Protein AF-A0A1Z8Y9B4-F1 (afdb_monomer_lite)

Foldseek 3Di:
DAAADPVRDRDPVVVLVVCVVVVNDDDDDDDPPDDDADCPDPVSVVVVVVVQVVCCVVVVDHPPLVLLVCVVVVVDDPVRLVVVLVVVPPDPSSVSSVVSVD

pLDDT: mean 95.28, std 3.61, range [76.38, 98.44]

Radius of gyration: 20.03 Å; chains: 1; bounding box: 41×31×53 Å

Secondary structure (DSSP, 8-state):
-PPP-TTS---HHHHHHHHHHTT--------TT------SSHHHHHHHHHHHHHHHHHHS--TT-HHHHHHHTTSS-HHHHHHHHHHH-S-HHHHHHHHHT-

Structure (mmCIF, N/CA/C/O backbone):
data_AF-A0A1Z8Y9B4-F1
#
_entry.id   AF-A0A1Z8Y9B4-F1
#
loop_
_atom_site.group_PDB
_atom_site.id
_atom_site.type_symbol
_atom_site.label_atom_id
_atom_site.label_alt_id
_atom_site.label_comp_id
_atom_site.label_asym_id
_atom_site.label_entity_id
_atom_site.label_seq_id
_atom_site.pdbx_PDB_ins_code
_atom_site.Cartn_x
_atom_site.Cartn_y
_atom_site.Cartn_z
_atom_site.occupancy
_atom_site.B_iso_or_equiv
_atom_site.auth_seq_id
_atom_site.auth_comp_id
_atom_site.auth_asym_id
_atom_site.auth_atom_id
_atom_site.pdbx_PDB_model_num
ATOM 1 N N . SER A 1 1 ? -7.153 -13.775 25.719 1.00 79.50 1 SER A N 1
ATOM 2 C CA . SER A 1 1 ? -7.754 -13.862 24.373 1.00 79.50 1 SER A CA 1
ATOM 3 C C . SER A 1 1 ? -8.785 -12.758 24.226 1.00 79.50 1 SER A C 1
ATOM 5 O O . SER A 1 1 ? -9.392 -12.378 25.222 1.00 79.50 1 SER A O 1
ATOM 7 N N . ILE A 1 2 ? -8.951 -12.219 23.018 1.00 93.94 2 ILE A N 1
ATOM 8 C CA . ILE A 1 2 ? -9.965 -11.195 22.721 1.00 93.94 2 ILE A CA 1
ATOM 9 C C . ILE A 1 2 ? -11.336 -11.876 22.596 1.00 93.94 2 ILE A C 1
ATOM 11 O O . ILE A 1 2 ? -11.410 -13.048 22.220 1.00 93.94 2 ILE A O 1
ATOM 15 N N . LYS A 1 3 ? -12.408 -11.166 22.959 1.00 95.12 3 LYS A N 1
ATOM 16 C CA . LYS A 1 3 ? -13.791 -11.650 22.847 1.00 95.12 3 LYS A CA 1
ATOM 17 C C . LYS A 1 3 ? -14.455 -11.069 21.591 1.00 95.12 3 LYS A C 1
ATOM 19 O O . LYS A 1 3 ? -14.112 -9.951 21.222 1.00 95.12 3 LYS A O 1
ATOM 24 N N . PRO A 1 4 ? -15.404 -11.782 20.957 1.00 97.06 4 PRO A N 1
ATOM 25 C CA . PRO A 1 4 ? -16.180 -11.217 19.858 1.00 97.06 4 PRO A CA 1
ATOM 26 C C . PRO A 1 4 ? -16.940 -9.953 20.278 1.00 97.06 4 PRO A C 1
ATOM 28 O O . PRO A 1 4 ? -17.473 -9.884 21.389 1.00 97.06 4 PRO A O 1
ATOM 31 N N . SER A 1 5 ? -17.007 -8.977 19.378 1.00 96.75 5 SER A N 1
ATOM 32 C CA . SER A 1 5 ? -17.745 -7.730 19.562 1.00 96.75 5 SER A CA 1
ATOM 33 C C . SER A 1 5 ? -19.254 -7.911 19.380 1.00 96.75 5 SER A C 1
ATOM 35 O O . SER A 1 5 ? -19.745 -8.997 19.068 1.00 96.75 5 SER A O 1
ATOM 37 N N . ALA A 1 6 ? -20.013 -6.819 19.519 1.00 96.75 6 ALA A N 1
ATOM 38 C CA . ALA A 1 6 ? -21.457 -6.811 19.276 1.00 96.75 6 ALA A CA 1
ATOM 39 C C . ALA A 1 6 ? -21.840 -7.221 17.840 1.00 96.75 6 ALA A C 1
ATOM 41 O O . ALA A 1 6 ? -22.944 -7.717 17.628 1.00 96.75 6 ALA A O 1
ATOM 42 N N . ARG A 1 7 ? -20.934 -7.049 16.864 1.00 97.69 7 ARG A N 1
ATOM 43 C CA . ARG A 1 7 ? -21.115 -7.529 15.482 1.00 97.69 7 ARG A CA 1
ATOM 44 C C . ARG A 1 7 ? -20.539 -8.929 15.234 1.00 97.69 7 ARG A C 1
ATOM 46 O O . ARG A 1 7 ? -20.591 -9.411 14.111 1.00 97.69 7 ARG A O 1
ATOM 53 N N . GLY A 1 8 ? -20.021 -9.590 16.271 1.00 97.00 8 GLY A N 1
ATOM 54 C CA . GLY A 1 8 ? -19.507 -10.960 16.203 1.00 97.00 8 GLY A CA 1
ATOM 55 C C . GLY A 1 8 ? -18.079 -11.091 15.668 1.00 97.00 8 GLY A C 1
ATOM 56 O O . GLY A 1 8 ? -17.652 -12.204 15.373 1.00 97.00 8 GLY A O 1
ATOM 57 N N . GLU A 1 9 ? -17.332 -9.991 15.557 1.00 98.00 9 GLU A N 1
ATOM 58 C CA . GLU A 1 9 ? -15.962 -9.976 15.031 1.00 98.00 9 GLU A CA 1
ATOM 59 C C . GLU A 1 9 ? -14.922 -9.870 16.156 1.00 98.00 9 GLU A C 1
ATOM 61 O O . GLU A 1 9 ? -15.205 -9.356 17.238 1.00 98.00 9 GLU A O 1
ATOM 66 N N . LEU A 1 10 ? -13.699 -10.345 15.903 1.00 97.75 10 LEU A N 1
ATOM 67 C CA . LEU A 1 10 ? -12.549 -10.065 16.765 1.00 97.75 10 LEU A CA 1
ATOM 68 C C . LEU A 1 10 ? -11.916 -8.741 16.322 1.00 97.75 10 LEU A C 1
ATOM 70 O O . LEU A 1 10 ? -11.297 -8.670 15.263 1.00 97.75 10 LEU A O 1
ATOM 74 N N . GLU A 1 11 ? -12.092 -7.691 17.122 1.00 97.88 11 GLU A N 1
ATOM 75 C CA . GLU A 1 11 ? -11.746 -6.322 16.732 1.00 97.88 11 GLU A CA 1
ATOM 76 C C . GLU A 1 11 ? -10.264 -6.010 16.947 1.00 97.88 11 GLU A C 1
ATOM 78 O O . GLU A 1 11 ? -9.726 -6.188 18.044 1.00 97.88 11 GLU A O 1
ATOM 83 N N . ILE A 1 12 ? -9.621 -5.405 15.944 1.00 97.62 12 ILE A N 1
ATOM 84 C CA . ILE A 1 12 ? -8.269 -4.850 16.108 1.00 97.62 12 ILE A CA 1
ATOM 85 C C . ILE A 1 12 ? -8.226 -3.764 17.198 1.00 97.62 12 ILE A C 1
ATOM 87 O O . ILE A 1 12 ? -7.231 -3.619 17.902 1.00 97.62 12 ILE A O 1
ATOM 91 N N . THR A 1 13 ? -9.328 -3.035 17.405 1.00 97.19 13 THR A N 1
ATOM 92 C CA . THR A 1 13 ? -9.450 -2.025 18.465 1.00 97.19 13 THR A CA 1
ATOM 93 C C . THR A 1 13 ? -9.320 -2.622 19.866 1.00 97.19 13 THR A C 1
ATO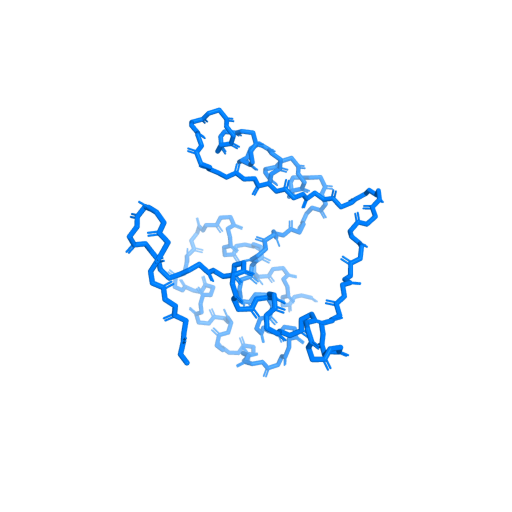M 95 O O . THR A 1 13 ? -8.745 -1.974 20.740 1.00 97.19 13 THR A O 1
ATOM 98 N N . ASP A 1 14 ? -9.802 -3.847 20.092 1.00 97.31 14 ASP A N 1
ATOM 99 C CA . ASP A 1 14 ? -9.651 -4.510 21.390 1.00 97.31 14 ASP A CA 1
ATOM 100 C C . ASP A 1 14 ? -8.202 -4.947 21.625 1.00 97.31 14 ASP A C 1
ATOM 102 O O . ASP A 1 14 ? -7.706 -4.819 22.743 1.00 97.31 14 ASP A O 1
ATOM 106 N N . LEU A 1 15 ? -7.490 -5.376 20.574 1.00 96.62 15 LEU A N 1
ATOM 107 C CA . LEU A 1 15 ? -6.049 -5.626 20.660 1.00 96.62 15 LEU A CA 1
ATOM 108 C C . LEU A 1 15 ? -5.290 -4.340 21.007 1.00 96.62 15 LEU A C 1
ATOM 110 O O . LEU A 1 15 ? -4.499 -4.330 21.946 1.00 96.62 15 LEU A O 1
ATOM 114 N N . ASN A 1 16 ? -5.576 -3.240 20.306 1.00 97.75 16 ASN A N 1
ATOM 115 C CA . ASN A 1 16 ? -4.948 -1.945 20.573 1.00 97.75 16 ASN A CA 1
ATOM 116 C C . ASN A 1 16 ? -5.218 -1.459 22.006 1.00 97.75 16 ASN A C 1
ATOM 118 O O . ASN A 1 16 ? -4.335 -0.869 22.624 1.00 97.75 16 ASN A O 1
ATOM 122 N N . ARG A 1 17 ? -6.413 -1.727 22.557 1.00 97.06 17 ARG A N 1
ATOM 123 C CA . ARG A 1 17 ? -6.751 -1.394 23.948 1.00 97.06 17 ARG A CA 1
ATOM 124 C C . ARG A 1 17 ? -5.880 -2.157 24.947 1.00 97.06 17 ARG A C 1
ATOM 126 O O . ARG A 1 17 ? -5.436 -1.549 25.910 1.00 97.06 17 ARG A O 1
ATOM 133 N N . ILE A 1 18 ? -5.592 -3.438 24.707 1.00 97.12 18 ILE A N 1
ATOM 134 C CA . ILE A 1 18 ? -4.696 -4.224 25.574 1.00 97.12 18 ILE A CA 1
ATOM 135 C C . ILE A 1 18 ? -3.301 -3.587 25.619 1.00 97.12 18 ILE A C 1
ATOM 137 O O . ILE A 1 18 ? -2.777 -3.350 26.705 1.00 97.12 18 ILE A O 1
ATOM 141 N N . TYR A 1 19 ? -2.730 -3.243 24.459 1.00 97.94 19 TYR A N 1
ATOM 142 C CA . TYR A 1 19 ? -1.438 -2.546 24.397 1.00 97.94 19 TYR A CA 1
ATOM 143 C C . TYR A 1 19 ? -1.491 -1.167 25.069 1.00 97.94 19 TYR A C 1
ATOM 145 O O . TYR A 1 19 ? -0.542 -0.771 25.741 1.00 97.94 19 TYR A O 1
ATOM 153 N N . LEU A 1 20 ? -2.605 -0.440 24.934 1.00 98.06 20 LEU A N 1
ATOM 154 C CA . LEU A 1 20 ? -2.804 0.843 25.612 1.00 98.06 20 LEU A CA 1
ATOM 155 C C . LEU A 1 20 ? -2.823 0.680 27.139 1.00 98.06 20 LEU A C 1
ATOM 157 O O . LEU A 1 20 ? -2.140 1.421 27.836 1.00 98.06 20 LEU A O 1
ATOM 161 N N . GLU A 1 21 ? -3.569 -0.299 27.657 1.00 97.81 21 GLU A N 1
ATOM 162 C CA . GLU A 1 21 ? -3.661 -0.611 29.093 1.00 97.81 21 GLU A CA 1
ATOM 163 C C . GLU A 1 21 ? -2.315 -1.068 29.677 1.00 97.81 21 GLU A C 1
ATOM 1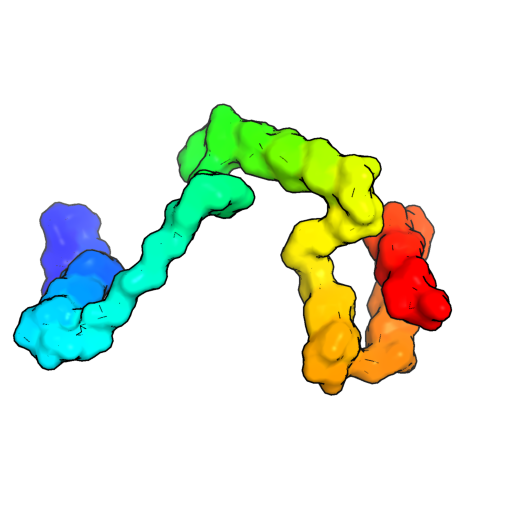65 O O . GLU A 1 21 ? -2.031 -0.824 30.849 1.00 97.81 21 GLU A O 1
ATOM 170 N N . GLN A 1 22 ? -1.468 -1.689 28.853 1.00 98.00 22 GLN A N 1
ATOM 171 C CA . GLN A 1 22 ? -0.104 -2.090 29.206 1.00 98.00 22 GLN A CA 1
ATOM 172 C C . GLN A 1 22 ? 0.925 -0.952 29.069 1.00 98.00 22 GLN A C 1
ATOM 174 O O . GLN A 1 22 ? 2.078 -1.141 29.442 1.00 98.00 22 GLN A O 1
ATOM 179 N N . ASN A 1 23 ? 0.528 0.235 28.589 1.00 97.94 23 ASN A N 1
ATOM 180 C CA . ASN A 1 23 ? 1.429 1.332 28.197 1.00 97.94 23 ASN A CA 1
ATOM 181 C C . ASN A 1 23 ? 2.480 0.926 27.142 1.00 97.94 23 ASN A C 1
ATOM 183 O O . ASN A 1 23 ? 3.567 1.496 27.082 1.00 97.94 23 ASN A O 1
ATOM 187 N N . GLU A 1 24 ? 2.147 -0.045 26.294 1.00 98.44 24 GLU A N 1
ATOM 188 C CA . GLU A 1 24 ? 2.986 -0.540 25.195 1.00 98.44 24 GLU A CA 1
ATOM 189 C C . GLU A 1 24 ? 2.472 -0.080 23.816 1.00 98.44 24 GLU A C 1
ATOM 191 O O . GLU A 1 24 ? 3.031 -0.440 22.779 1.00 98.44 24 GLU A O 1
ATOM 196 N N . LEU A 1 25 ? 1.405 0.731 23.778 1.00 98.25 25 LEU A N 1
ATOM 197 C CA . LEU A 1 25 ? 0.883 1.316 22.544 1.00 98.25 25 LEU A CA 1
ATOM 198 C C . LEU A 1 25 ? 1.656 2.583 22.160 1.00 98.25 25 LEU A C 1
ATOM 200 O O . LEU A 1 25 ? 1.629 3.580 22.879 1.00 98.25 25 LEU A O 1
ATOM 204 N N . ASN A 1 26 ? 2.249 2.569 20.967 1.00 97.88 26 ASN A N 1
ATOM 205 C CA . ASN A 1 26 ? 2.831 3.750 20.332 1.00 97.88 26 ASN A CA 1
ATOM 206 C C . ASN A 1 26 ? 1.921 4.246 19.204 1.00 97.88 26 ASN A C 1
ATOM 208 O O . ASN A 1 26 ? 1.332 3.445 18.476 1.00 97.88 26 ASN A O 1
ATOM 212 N N . VAL A 1 27 ? 1.810 5.568 19.057 1.00 97.38 27 VAL A N 1
ATOM 213 C CA . VAL A 1 27 ? 0.983 6.210 18.027 1.00 97.38 27 VAL A CA 1
ATOM 214 C C . VAL A 1 27 ? 1.842 7.160 17.207 1.00 97.38 27 VAL A C 1
ATOM 216 O O . VAL A 1 27 ? 2.437 8.084 17.753 1.00 97.38 27 VAL A O 1
ATOM 219 N N . GLU A 1 28 ? 1.834 6.965 15.891 1.00 97.12 28 GLU A N 1
ATOM 220 C CA . GLU A 1 28 ? 2.468 7.862 14.925 1.00 97.12 28 GLU A CA 1
ATOM 221 C C . GLU A 1 28 ? 1.420 8.765 14.269 1.00 97.12 28 GLU A C 1
ATOM 223 O O . GLU A 1 28 ? 0.383 8.300 13.785 1.00 97.12 28 GLU A O 1
ATOM 228 N N . LEU A 1 29 ? 1.681 10.074 14.247 1.00 95.88 29 LEU A N 1
ATOM 229 C CA . LEU A 1 29 ? 0.773 11.052 13.651 1.00 95.88 29 LEU A CA 1
ATOM 230 C C . LEU A 1 29 ? 1.095 11.258 12.171 1.00 95.88 29 LEU A C 1
ATOM 232 O O . LEU A 1 29 ? 2.149 11.780 11.810 1.00 95.88 29 LEU A O 1
ATOM 236 N N . LEU A 1 30 ? 0.133 10.938 11.307 1.00 96.81 30 LEU A N 1
ATOM 237 C CA . LEU A 1 30 ? 0.207 11.272 9.888 1.00 96.81 30 LEU A CA 1
ATOM 238 C C . LEU A 1 30 ? -0.104 12.761 9.694 1.00 96.81 30 LEU A C 1
ATOM 240 O O . LEU A 1 30 ? -1.258 13.190 9.702 1.00 96.81 30 LEU A O 1
ATOM 244 N N . GLY A 1 31 ? 0.953 13.562 9.561 1.00 94.12 31 GLY A N 1
ATOM 245 C CA . GLY A 1 31 ? 0.861 15.010 9.402 1.00 94.12 31 GLY A CA 1
ATOM 246 C C . GLY A 1 31 ? 0.268 15.455 8.061 1.00 94.12 31 GLY A C 1
ATOM 247 O O . GLY A 1 31 ? 0.076 14.675 7.121 1.00 94.12 31 GLY A O 1
ATOM 248 N N . ARG A 1 32 ? 0.016 16.766 7.959 1.00 94.38 32 ARG A N 1
ATOM 249 C CA . ARG A 1 32 ? -0.414 17.412 6.711 1.00 94.38 32 ARG A CA 1
ATOM 250 C C . ARG A 1 32 ? 0.565 17.082 5.577 1.00 94.38 32 ARG A C 1
ATOM 252 O O . ARG A 1 32 ? 1.771 17.191 5.752 1.00 94.38 32 ARG A O 1
ATOM 259 N N . GLY A 1 33 ? 0.018 16.753 4.408 1.00 92.31 33 GLY A N 1
ATOM 260 C CA . GLY A 1 33 ? 0.785 16.301 3.241 1.00 92.31 33 GLY A CA 1
ATOM 261 C C . GLY A 1 33 ? 0.698 14.790 3.020 1.00 92.31 33 GLY A C 1
ATOM 262 O O . GLY A 1 33 ? 0.980 14.330 1.920 1.00 92.31 33 GLY A O 1
ATOM 263 N N . THR A 1 34 ? 0.229 14.036 4.017 1.00 94.62 34 THR A N 1
ATOM 264 C CA . THR A 1 34 ? -0.062 12.605 3.877 1.00 94.62 34 THR A CA 1
ATOM 265 C C . THR A 1 34 ? -1.451 12.391 3.282 1.00 94.62 34 THR A C 1
ATOM 267 O O . THR A 1 34 ? -2.410 13.056 3.681 1.00 94.62 34 THR A O 1
ATOM 270 N N . ALA A 1 35 ? -1.575 11.436 2.362 1.00 94.31 35 ALA A N 1
ATOM 271 C CA . ALA A 1 35 ? -2.860 10.954 1.874 1.00 94.31 35 ALA A CA 1
ATOM 272 C C . ALA A 1 35 ? -3.174 9.585 2.490 1.00 94.31 35 ALA A C 1
ATOM 274 O O . ALA A 1 35 ? -2.382 8.653 2.371 1.00 94.31 35 ALA A O 1
ATOM 275 N N . TRP A 1 36 ? -4.343 9.462 3.122 1.00 94.88 36 TRP A N 1
ATOM 276 C CA . TRP A 1 36 ? -4.904 8.186 3.566 1.00 94.88 36 TRP A CA 1
ATOM 277 C C . TRP A 1 36 ? -6.232 7.971 2.843 1.00 94.88 36 TRP A C 1
ATOM 279 O O . TRP A 1 36 ? -7.151 8.782 2.967 1.00 94.88 36 TRP A O 1
ATOM 289 N N . LEU A 1 37 ? -6.291 6.930 2.015 1.00 94.38 37 LEU A N 1
ATOM 290 C CA . LEU A 1 37 ? -7.383 6.695 1.076 1.00 94.38 37 LEU A CA 1
ATOM 291 C C . LEU A 1 37 ? -8.113 5.409 1.458 1.00 94.38 37 LEU A C 1
ATOM 293 O O . LEU A 1 37 ? -7.518 4.334 1.450 1.00 94.38 37 LEU A O 1
ATOM 297 N N . ASP A 1 38 ? -9.405 5.522 1.756 1.00 94.31 38 ASP A N 1
ATOM 298 C CA . ASP A 1 38 ? -10.289 4.373 1.946 1.00 94.31 38 ASP A CA 1
ATOM 299 C C . ASP A 1 38 ? -11.028 4.036 0.642 1.00 94.31 38 ASP A C 1
ATOM 301 O O . ASP A 1 38 ? -11.514 4.916 -0.070 1.00 94.31 38 ASP A O 1
ATOM 305 N N . THR A 1 39 ? -11.150 2.749 0.330 1.00 96.06 39 THR A N 1
ATOM 306 C CA . THR A 1 39 ? -11.759 2.244 -0.912 1.00 96.06 39 THR A CA 1
ATOM 307 C C . THR A 1 39 ? -13.089 1.520 -0.675 1.00 96.06 39 THR A C 1
ATOM 309 O O . THR A 1 39 ? -13.598 0.859 -1.576 1.00 96.06 39 THR A O 1
ATOM 312 N N . GLY A 1 40 ? -13.701 1.692 0.504 1.00 96.00 40 GLY A N 1
ATOM 313 C CA . GLY A 1 40 ? -14.938 1.008 0.897 1.00 96.00 40 GLY A CA 1
ATOM 314 C C . GLY A 1 40 ? -16.211 1.380 0.120 1.00 96.00 40 GLY A C 1
ATOM 315 O O . GLY A 1 40 ? -17.230 0.710 0.271 1.00 96.00 40 GLY A O 1
ATOM 316 N N . THR A 1 41 ? -16.197 2.420 -0.723 1.00 97.50 41 THR A N 1
ATOM 317 C CA . THR A 1 41 ? -17.352 2.814 -1.553 1.00 97.50 41 THR A CA 1
ATOM 318 C C . THR A 1 41 ? -16.950 3.044 -3.008 1.00 97.50 41 THR A C 1
ATOM 320 O O . THR A 1 41 ? -15.811 3.403 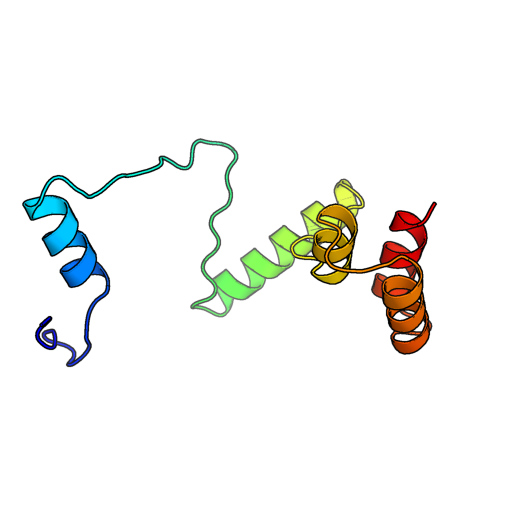-3.293 1.00 97.50 41 THR A O 1
ATOM 323 N N . HIS A 1 42 ? -17.901 2.952 -3.947 1.00 97.38 42 HIS A N 1
ATOM 324 C CA . HIS A 1 42 ? -17.644 3.275 -5.360 1.00 97.38 42 HIS A CA 1
ATOM 325 C C . HIS A 1 42 ? -17.030 4.670 -5.550 1.00 97.38 42 HIS A C 1
ATOM 327 O O . HIS A 1 42 ? -16.099 4.846 -6.335 1.00 97.38 42 HIS A O 1
ATOM 333 N N . LYS A 1 43 ? -17.530 5.665 -4.806 1.00 96.75 43 LYS A N 1
ATOM 334 C CA . LYS A 1 43 ? -17.029 7.040 -4.879 1.00 96.75 43 LYS A CA 1
ATOM 335 C C . LYS A 1 43 ? -15.603 7.146 -4.337 1.00 96.75 43 LYS A C 1
ATOM 337 O O . LYS A 1 43 ? -14.776 7.810 -4.957 1.00 96.75 43 LYS A O 1
ATOM 342 N N . SER A 1 44 ? -15.319 6.518 -3.196 1.00 96.69 44 SER A N 1
ATOM 343 C CA . SER A 1 44 ? -13.999 6.597 -2.564 1.00 96.69 44 SER A CA 1
ATOM 344 C C . SER A 1 44 ? -12.942 5.809 -3.344 1.00 96.69 44 SER A C 1
ATOM 346 O O . SER A 1 44 ? -11.838 6.309 -3.538 1.00 96.69 44 SER A O 1
ATOM 348 N N . LEU A 1 45 ? -13.311 4.666 -3.930 1.00 97.94 45 LEU A N 1
ATOM 349 C CA . LEU A 1 45 ? -12.465 3.916 -4.861 1.00 97.94 45 LEU A CA 1
ATOM 350 C C . LEU A 1 45 ? -12.110 4.731 -6.113 1.00 97.94 45 LEU A C 1
ATOM 352 O O . LEU A 1 45 ? -10.947 4.771 -6.519 1.00 97.94 45 LEU A O 1
ATOM 356 N N . MET A 1 46 ? -13.092 5.407 -6.718 1.00 97.88 46 MET A N 1
ATOM 357 C CA . MET A 1 46 ? -12.843 6.268 -7.877 1.00 97.88 46 MET A CA 1
ATOM 358 C C . MET A 1 46 ? -11.905 7.427 -7.517 1.00 97.88 46 MET A C 1
ATOM 360 O O . MET A 1 46 ? -10.956 7.692 -8.251 1.00 97.88 46 MET A O 1
ATOM 364 N N . ALA A 1 47 ? -12.126 8.078 -6.371 1.00 96.62 47 ALA A N 1
ATOM 365 C CA . ALA A 1 47 ? -11.261 9.153 -5.892 1.00 96.62 47 ALA A CA 1
ATOM 366 C C . ALA A 1 47 ? -9.826 8.666 -5.628 1.00 96.62 47 ALA A C 1
ATOM 368 O O . ALA A 1 47 ? -8.873 9.336 -6.022 1.00 96.62 47 ALA A O 1
ATOM 369 N N . ALA A 1 48 ? -9.661 7.486 -5.023 1.00 97.31 48 ALA A N 1
ATOM 370 C CA . ALA A 1 48 ? -8.350 6.889 -4.793 1.00 97.31 48 ALA A CA 1
ATOM 371 C C . ALA A 1 48 ? -7.628 6.572 -6.112 1.00 97.31 48 ALA A C 1
ATOM 373 O O . ALA A 1 48 ? -6.454 6.895 -6.269 1.00 97.31 48 ALA A O 1
ATOM 374 N N . SER A 1 49 ? -8.350 6.018 -7.088 1.00 96.69 49 SER A N 1
ATOM 375 C CA . SER A 1 49 ? -7.805 5.710 -8.416 1.00 96.69 49 SER A CA 1
ATOM 376 C C . SER A 1 49 ? -7.328 6.976 -9.137 1.00 96.69 49 SER A C 1
ATOM 378 O O . SER A 1 49 ? -6.229 7.006 -9.686 1.00 96.69 49 SER A O 1
ATOM 380 N N . GLN A 1 50 ? -8.125 8.047 -9.083 1.00 96.88 50 GLN A N 1
ATOM 381 C CA . GLN A 1 50 ? -7.764 9.348 -9.654 1.00 96.88 50 GLN A CA 1
ATOM 382 C C . GLN A 1 50 ? -6.558 9.969 -8.947 1.00 96.88 50 GLN A C 1
ATOM 384 O O . GLN A 1 50 ? -5.673 10.504 -9.612 1.00 96.88 50 GLN A O 1
ATOM 389 N N . PHE A 1 51 ? -6.499 9.881 -7.615 1.00 95.75 51 PHE A N 1
ATOM 390 C CA . PHE A 1 51 ? -5.348 10.349 -6.847 1.00 95.75 51 PHE A CA 1
ATOM 391 C C . PHE A 1 51 ? -4.066 9.650 -7.308 1.0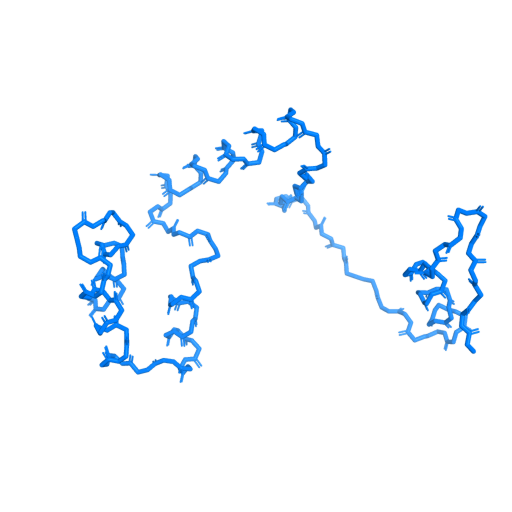0 95.75 51 PHE A C 1
ATOM 393 O O . PHE A 1 51 ? -3.079 10.322 -7.603 1.00 95.75 51 PHE A O 1
ATOM 400 N N . VAL A 1 52 ? -4.101 8.317 -7.430 1.00 95.25 52 VAL A N 1
ATOM 401 C CA . VAL A 1 52 ? -2.948 7.532 -7.888 1.00 95.25 52 VAL A CA 1
ATOM 402 C C . VAL A 1 52 ? -2.510 7.957 -9.280 1.00 95.25 52 VAL A C 1
ATOM 404 O O . VAL A 1 52 ? -1.354 8.332 -9.463 1.00 95.25 52 VAL A O 1
ATOM 407 N N . GLN A 1 53 ? -3.443 7.984 -10.231 1.00 94.75 53 GLN A N 1
ATOM 408 C CA . GLN A 1 53 ? -3.155 8.354 -11.612 1.00 94.75 53 GLN A CA 1
ATOM 409 C C . GLN A 1 53 ? -2.470 9.725 -11.716 1.00 94.75 53 GLN A C 1
ATOM 411 O O . GLN A 1 53 ? -1.430 9.852 -12.359 1.00 94.75 53 GLN A O 1
ATOM 416 N N . VAL A 1 54 ? -3.026 10.746 -11.058 1.00 94.62 54 VAL A N 1
ATOM 417 C CA . VAL A 1 54 ? -2.507 12.119 -11.147 1.00 94.62 54 VAL A CA 1
ATOM 418 C C . VAL A 1 54 ? -1.097 12.227 -10.569 1.00 94.62 54 VAL A C 1
ATOM 420 O O . VAL A 1 54 ? -0.257 12.924 -11.138 1.00 94.62 54 VAL A O 1
ATOM 423 N N . ILE A 1 55 ? -0.823 11.557 -9.447 1.00 93.31 55 ILE A N 1
ATOM 424 C CA . ILE A 1 55 ? 0.508 11.581 -8.832 1.00 93.31 55 ILE A CA 1
ATOM 425 C C . ILE A 1 55 ? 1.531 10.884 -9.731 1.00 93.31 55 ILE A C 1
ATOM 427 O O . ILE A 1 55 ? 2.585 11.465 -9.998 1.00 93.31 55 ILE A O 1
ATOM 431 N N . GLU A 1 56 ? 1.209 9.698 -10.256 1.00 93.75 56 GLU A N 1
ATOM 432 C CA . GLU A 1 56 ? 2.125 8.958 -11.130 1.00 93.75 56 GLU A CA 1
ATOM 433 C C . GLU A 1 56 ? 2.445 9.721 -12.423 1.00 93.75 56 GLU A C 1
ATOM 435 O O . GLU A 1 56 ? 3.606 9.796 -12.826 1.00 93.75 56 GLU A O 1
ATOM 440 N N . GLU A 1 57 ? 1.444 10.341 -13.055 1.00 91.56 57 GLU A N 1
ATOM 441 C CA . GLU A 1 57 ? 1.631 11.130 -14.281 1.00 91.56 57 GLU A CA 1
ATOM 442 C C . GLU A 1 57 ? 2.499 12.378 -14.056 1.00 91.56 57 GLU A C 1
ATOM 444 O O . GLU A 1 57 ? 3.213 12.812 -14.961 1.00 91.56 57 GLU A O 1
ATOM 449 N N . ARG A 1 58 ? 2.444 12.978 -12.860 1.00 91.88 58 ARG A N 1
ATOM 450 C CA . ARG A 1 58 ? 3.171 14.219 -12.543 1.00 91.88 58 ARG A CA 1
ATOM 451 C C . ARG A 1 58 ? 4.583 13.982 -12.035 1.00 91.88 58 ARG A C 1
ATOM 453 O O . ARG A 1 58 ? 5.460 14.787 -12.336 1.00 91.88 58 ARG A O 1
ATOM 460 N N . GLN A 1 59 ? 4.792 12.933 -11.245 1.00 87.81 59 GLN A N 1
ATOM 461 C CA . GLN A 1 59 ? 6.095 12.630 -10.650 1.00 87.81 59 GLN A CA 1
ATOM 462 C C . GLN A 1 59 ? 6.917 11.653 -11.495 1.00 87.81 59 GLN A C 1
ATOM 464 O O . GLN A 1 59 ? 8.128 11.573 -11.317 1.00 87.81 59 GLN A O 1
ATOM 469 N N . GLY A 1 60 ? 6.282 10.913 -12.411 1.00 81.62 60 GLY A N 1
ATOM 470 C CA . GLY A 1 60 ? 6.949 9.899 -13.230 1.00 81.62 60 GLY A CA 1
ATOM 471 C C . GLY A 1 60 ? 7.349 8.638 -12.457 1.00 81.62 60 GLY A C 1
ATOM 472 O O . GLY A 1 60 ? 7.999 7.763 -13.024 1.00 81.62 60 GLY A O 1
ATOM 473 N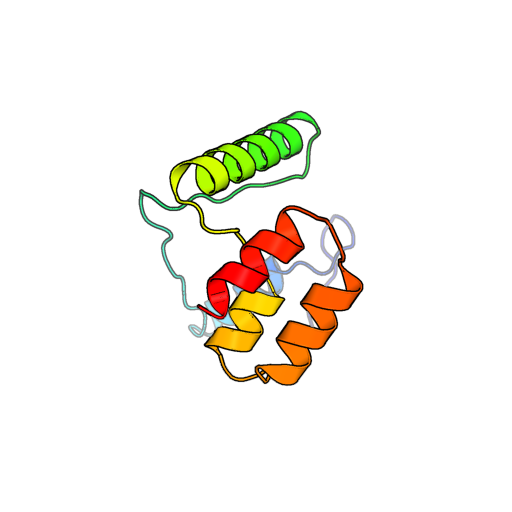 N . LEU A 1 61 ? 6.959 8.531 -11.183 1.00 86.62 61 LEU A N 1
ATOM 474 C CA . LEU A 1 61 ? 7.176 7.373 -10.318 1.00 86.62 61 LEU A CA 1
ATOM 475 C C . LEU A 1 61 ? 5.868 6.610 -10.138 1.00 86.62 61 LEU A C 1
ATOM 477 O O . LEU A 1 61 ? 4.805 7.222 -10.057 1.00 86.62 61 LEU A O 1
ATOM 481 N N . LYS A 1 62 ? 5.946 5.279 -10.057 1.00 93.06 62 LYS A N 1
ATOM 482 C CA . LYS A 1 62 ? 4.778 4.440 -9.781 1.00 93.06 62 LYS A CA 1
ATOM 483 C C . LYS A 1 62 ? 4.614 4.192 -8.290 1.00 93.06 62 LYS A C 1
ATOM 485 O O . LYS A 1 62 ? 5.580 3.865 -7.604 1.00 93.06 62 LYS A O 1
ATOM 490 N N . MET A 1 63 ? 3.387 4.315 -7.792 1.00 94.19 63 MET A N 1
ATOM 491 C CA . MET A 1 63 ? 3.077 4.017 -6.396 1.00 94.19 63 MET A CA 1
ATOM 492 C C . MET A 1 63 ? 2.889 2.516 -6.201 1.00 94.19 63 MET A C 1
ATOM 494 O O . MET A 1 63 ? 2.264 1.845 -7.016 1.00 94.19 63 MET A O 1
ATOM 498 N N . ALA A 1 64 ? 3.433 1.994 -5.099 1.00 95.81 64 ALA A N 1
ATOM 499 C CA . ALA A 1 64 ? 3.382 0.570 -4.760 1.00 95.81 64 ALA A CA 1
ATOM 500 C C . ALA A 1 64 ? 3.908 -0.367 -5.875 1.00 95.81 64 ALA A C 1
ATOM 502 O O . ALA A 1 64 ? 3.436 -1.493 -6.022 1.00 95.81 64 ALA A O 1
ATOM 503 N N . CYS A 1 65 ? 4.911 0.080 -6.641 1.00 96.50 65 CYS A N 1
ATOM 504 C CA . CYS A 1 65 ? 5.639 -0.760 -7.593 1.00 96.50 65 CYS A CA 1
ATOM 505 C C . CYS A 1 65 ? 6.485 -1.801 -6.841 1.00 96.50 65 CYS A C 1
ATOM 507 O O . CYS A 1 65 ? 7.582 -1.494 -6.371 1.00 96.50 65 CYS A O 1
ATOM 509 N N . LEU A 1 66 ? 5.978 -3.027 -6.694 1.00 96.81 66 LEU A N 1
ATOM 510 C CA . LEU A 1 66 ? 6.608 -4.046 -5.846 1.00 96.81 66 LEU A CA 1
ATOM 511 C C . LEU A 1 66 ? 7.966 -4.504 -6.383 1.00 96.81 66 LEU A C 1
ATOM 513 O O . LEU A 1 66 ? 8.883 -4.728 -5.599 1.00 96.81 66 LEU A O 1
ATOM 517 N N . GLU A 1 67 ? 8.115 -4.616 -7.702 1.00 96.69 67 GLU A N 1
ATOM 518 C CA . GLU A 1 67 ? 9.393 -4.962 -8.323 1.00 96.69 67 GLU A CA 1
ATOM 519 C C . GLU A 1 67 ? 10.428 -3.849 -8.140 1.00 96.69 67 GLU A C 1
ATOM 521 O O . GLU A 1 67 ? 11.588 -4.143 -7.865 1.00 96.69 67 GLU A O 1
ATOM 526 N N . GLY A 1 68 ? 10.005 -2.583 -8.236 1.00 95.19 68 GLY A N 1
ATOM 527 C CA . GLY A 1 68 ? 10.868 -1.430 -7.973 1.00 95.19 68 GLY A CA 1
ATOM 528 C C . GLY A 1 68 ? 11.336 -1.393 -6.520 1.00 95.19 68 GLY A C 1
ATOM 529 O O . GLY A 1 68 ? 12.534 -1.330 -6.271 1.00 95.19 68 GLY A O 1
ATOM 530 N N . ILE A 1 69 ? 10.408 -1.550 -5.569 1.00 96.62 69 ILE A N 1
ATOM 531 C CA . ILE A 1 69 ? 10.730 -1.640 -4.136 1.00 96.62 69 ILE A CA 1
ATOM 532 C C . ILE A 1 69 ? 11.676 -2.818 -3.877 1.00 96.62 69 ILE A C 1
ATOM 534 O O . ILE A 1 69 ? 12.695 -2.657 -3.215 1.00 96.62 69 ILE A O 1
ATOM 538 N N . GLY A 1 70 ? 11.366 -4.003 -4.408 1.00 97.19 70 GLY A N 1
ATOM 539 C CA . GLY A 1 70 ? 12.193 -5.193 -4.218 1.00 97.19 70 GLY A CA 1
ATOM 540 C C . GLY A 1 70 ? 13.598 -5.037 -4.794 1.00 97.19 70 GLY A C 1
ATOM 541 O O . GLY A 1 70 ? 14.557 -5.500 -4.186 1.00 97.19 70 GLY A O 1
ATOM 542 N N . TYR A 1 71 ? 13.736 -4.357 -5.930 1.00 95.75 71 TYR A N 1
ATOM 543 C CA . TYR A 1 71 ? 15.034 -4.041 -6.515 1.00 95.75 71 TYR A CA 1
ATOM 544 C C . TYR A 1 71 ? 15.821 -3.034 -5.663 1.00 95.75 71 TYR A C 1
ATOM 546 O O . TYR A 1 71 ? 16.963 -3.307 -5.304 1.00 95.75 71 TYR A O 1
ATOM 554 N N . GLU A 1 72 ? 15.203 -1.921 -5.252 1.00 94.00 72 GLU A N 1
ATOM 555 C CA . GLU A 1 72 ? 15.838 -0.907 -4.394 1.00 94.00 72 GLU A CA 1
ATOM 556 C C . GLU A 1 72 ? 16.260 -1.463 -3.024 1.00 94.00 72 GLU A C 1
ATOM 558 O O . GLU A 1 72 ? 17.305 -1.088 -2.495 1.00 94.00 72 GLU A O 1
ATOM 563 N N . GLN A 1 73 ? 15.472 -2.380 -2.455 1.00 97.12 73 GLN A N 1
ATOM 564 C CA . GLN A 1 73 ? 15.780 -3.057 -1.188 1.00 97.12 73 GLN A CA 1
ATOM 565 C C . GLN A 1 73 ? 16.762 -4.235 -1.345 1.00 97.12 73 GLN A C 1
ATOM 567 O O . GLN A 1 73 ? 17.126 -4.868 -0.353 1.00 97.12 73 GLN A O 1
ATOM 572 N N . GLY A 1 74 ? 17.184 -4.564 -2.572 1.00 96.38 74 GLY A N 1
ATOM 573 C CA . GLY A 1 74 ? 18.101 -5.673 -2.854 1.00 96.38 74 GLY A CA 1
ATOM 574 C C . GLY A 1 74 ? 17.491 -7.072 -2.701 1.00 96.38 74 GLY A C 1
ATOM 575 O O . GLY A 1 74 ? 18.222 -8.055 -2.604 1.00 96.38 74 GLY A O 1
ATOM 576 N N . TRP A 1 75 ? 16.161 -7.189 -2.666 1.00 97.56 75 TRP A N 1
ATOM 577 C CA . TRP A 1 75 ? 15.444 -8.471 -2.656 1.00 97.56 75 TRP A CA 1
ATOM 578 C C . TRP A 1 75 ? 15.380 -9.112 -4.043 1.00 97.56 75 TRP A C 1
ATOM 580 O O . TRP A 1 75 ? 15.242 -10.330 -4.149 1.00 97.56 75 TRP A O 1
ATOM 590 N N . LEU A 1 76 ? 15.452 -8.289 -5.092 1.00 97.19 76 LEU A N 1
ATOM 591 C CA . LEU A 1 76 ? 15.501 -8.718 -6.484 1.00 97.19 76 LEU A CA 1
ATOM 592 C C . LEU A 1 76 ? 16.835 -8.327 -7.108 1.00 97.19 76 LEU A C 1
ATOM 594 O O . LEU A 1 76 ? 17.271 -7.182 -6.993 1.00 97.19 76 LEU A O 1
ATOM 598 N N . SER A 1 77 ? 17.455 -9.270 -7.814 1.00 97.25 77 SER A N 1
ATOM 599 C CA . SER A 1 77 ? 18.617 -8.974 -8.649 1.00 97.25 77 SER A CA 1
ATOM 600 C C . SER A 1 77 ? 18.210 -8.278 -9.954 1.00 97.25 77 SER A C 1
ATOM 602 O O . SER A 1 77 ? 17.044 -8.305 -10.366 1.00 97.25 77 SER A O 1
ATOM 604 N N . VAL A 1 78 ? 19.189 -7.686 -10.644 1.00 97.00 78 VAL A N 1
ATOM 605 C CA . VAL A 1 78 ? 18.996 -7.078 -11.972 1.00 97.00 78 VAL A CA 1
ATOM 606 C C . VAL A 1 78 ? 18.457 -8.105 -12.973 1.00 97.00 78 VAL A C 1
ATOM 608 O O . VAL A 1 78 ? 17.602 -7.783 -13.795 1.00 97.00 78 VAL A O 1
ATOM 611 N N . GLU A 1 79 ? 18.928 -9.350 -12.907 1.00 97.19 79 GLU A N 1
ATOM 612 C CA . GLU A 1 79 ? 18.481 -10.443 -13.773 1.00 97.19 79 GLU A CA 1
ATOM 613 C C . GLU A 1 79 ? 17.009 -10.779 -13.515 1.00 97.19 79 GLU A C 1
ATOM 615 O O . GLU A 1 79 ? 16.218 -10.826 -14.454 1.00 97.19 79 GLU A O 1
ATOM 620 N N . GLN A 1 80 ? 16.611 -10.912 -12.246 1.00 97.38 80 GLN A N 1
ATOM 621 C CA . GLN A 1 80 ? 15.222 -11.198 -11.869 1.00 97.38 80 GLN A CA 1
ATOM 622 C C . GLN A 1 80 ? 14.270 -10.063 -12.270 1.00 97.38 80 GLN A C 1
ATOM 624 O O . GLN A 1 80 ? 13.151 -10.318 -12.730 1.00 97.38 80 GLN A O 1
ATOM 629 N N . LEU A 1 81 ? 14.708 -8.807 -12.130 1.00 96.88 81 LEU A N 1
ATOM 630 C CA . LEU A 1 81 ? 13.936 -7.654 -12.586 1.00 96.88 81 LEU A CA 1
ATOM 631 C C . LEU A 1 81 ? 13.805 -7.645 -14.118 1.00 96.88 81 LEU A C 1
ATOM 633 O O . LEU A 1 81 ? 12.714 -7.410 -14.641 1.00 96.88 81 LEU A O 1
ATOM 637 N N . ASN A 1 82 ? 14.878 -7.969 -14.844 1.00 96.62 82 ASN A N 1
ATOM 638 C CA . ASN A 1 82 ? 14.844 -8.107 -16.300 1.00 96.62 82 ASN A CA 1
ATOM 639 C C . ASN A 1 82 ? 13.905 -9.225 -16.765 1.00 96.62 82 ASN A C 1
ATOM 641 O O . ASN A 1 82 ? 13.114 -9.000 -17.682 1.00 96.62 82 ASN A O 1
ATOM 645 N N . ASP A 1 83 ? 13.920 -10.390 -16.121 1.00 96.75 83 ASP A N 1
ATOM 646 C CA . ASP A 1 83 ? 12.997 -11.486 -16.435 1.00 96.75 83 ASP A CA 1
ATOM 647 C C . ASP A 1 83 ? 11.538 -11.043 -16.272 1.00 96.75 83 ASP A C 1
ATOM 649 O O . ASP A 1 83 ? 10.684 -11.335 -17.118 1.00 96.75 83 ASP A O 1
ATOM 653 N N . ARG A 1 84 ? 11.242 -10.261 -15.223 1.00 95.88 84 ARG A N 1
ATOM 654 C CA . ARG A 1 84 ? 9.915 -9.660 -15.043 1.00 95.88 84 ARG A CA 1
ATOM 655 C C . ARG A 1 84 ? 9.560 -8.650 -16.119 1.00 95.88 84 ARG A C 1
ATOM 657 O O . ARG A 1 84 ? 8.444 -8.697 -16.635 1.00 95.88 84 ARG A O 1
ATOM 664 N N . ILE A 1 85 ? 10.491 -7.782 -16.497 1.00 96.62 85 ILE A N 1
ATOM 665 C CA . ILE A 1 85 ? 10.307 -6.839 -17.603 1.00 96.62 85 ILE A CA 1
ATOM 666 C C . ILE A 1 85 ? 9.952 -7.584 -18.896 1.00 96.62 85 ILE A C 1
ATOM 668 O O . ILE A 1 85 ? 9.025 -7.176 -19.598 1.00 96.62 85 ILE A O 1
ATOM 672 N N . GLN A 1 86 ? 10.652 -8.681 -19.202 1.00 96.62 86 GLN A N 1
ATOM 673 C CA . GLN A 1 86 ? 10.373 -9.480 -20.397 1.00 96.62 86 GLN A CA 1
ATOM 674 C C . GLN A 1 86 ? 9.003 -10.152 -20.324 1.00 96.62 86 GLN A C 1
ATOM 676 O O . GLN A 1 86 ? 8.245 -10.097 -21.292 1.00 96.62 86 GLN A O 1
ATOM 681 N N . PHE A 1 87 ? 8.649 -10.721 -19.169 1.00 96.81 87 PHE A N 1
ATOM 682 C CA . PHE A 1 87 ? 7.335 -11.324 -18.944 1.00 96.81 87 PHE A CA 1
ATOM 683 C C . PHE A 1 87 ? 6.185 -10.328 -19.165 1.00 96.81 87 PHE A C 1
ATOM 685 O O . PHE A 1 87 ? 5.175 -10.667 -19.779 1.00 96.81 87 PHE A O 1
ATOM 692 N N . LEU A 1 88 ? 6.348 -9.087 -18.702 1.00 96.00 88 LEU A N 1
ATOM 693 C CA . LEU A 1 88 ? 5.353 -8.021 -18.848 1.00 96.00 88 LEU A CA 1
ATOM 694 C C . LEU A 1 88 ? 5.292 -7.426 -20.266 1.00 96.00 88 LEU A C 1
ATOM 696 O O . LEU A 1 88 ? 4.364 -6.676 -20.580 1.00 96.00 88 LEU A O 1
ATOM 700 N N . GLY A 1 89 ? 6.259 -7.746 -21.128 1.00 94.44 89 GLY A N 1
ATOM 701 C CA . GLY A 1 89 ? 6.251 -7.422 -22.549 1.00 94.44 89 GLY A CA 1
ATOM 702 C C . GLY A 1 89 ? 6.151 -5.923 -22.855 1.00 94.44 89 GLY A C 1
ATOM 703 O O . GLY A 1 89 ? 6.981 -5.114 -22.436 1.00 94.44 89 GLY A O 1
ATOM 704 N N . LYS A 1 90 ? 5.150 -5.551 -23.663 1.00 94.50 90 LYS A N 1
ATOM 705 C CA . LYS A 1 90 ? 4.947 -4.184 -24.179 1.00 94.50 90 LYS A CA 1
ATOM 706 C C . LYS A 1 90 ? 3.899 -3.421 -23.368 1.00 94.50 90 LYS A C 1
ATOM 708 O O . LYS A 1 90 ? 2.887 -2.983 -23.909 1.00 94.50 90 LYS A O 1
ATOM 713 N N . THR A 1 91 ? 4.122 -3.302 -22.064 1.00 96.50 91 THR A N 1
ATOM 714 C CA . THR A 1 91 ? 3.262 -2.515 -21.171 1.00 96.50 91 THR A CA 1
ATOM 715 C C . THR A 1 91 ? 3.982 -1.266 -20.679 1.00 96.50 91 THR A C 1
ATOM 717 O O . THR A 1 91 ? 5.199 -1.263 -20.511 1.00 96.50 91 THR A O 1
ATOM 720 N N . GLN A 1 92 ? 3.215 -0.217 -20.366 1.00 92.44 92 GLN A N 1
ATOM 721 C CA . GLN A 1 92 ? 3.759 1.001 -19.751 1.00 92.44 92 GLN A CA 1
ATOM 722 C C . GLN A 1 92 ? 4.447 0.709 -18.407 1.00 92.44 92 GLN A C 1
ATOM 724 O O . GLN A 1 92 ? 5.401 1.386 -18.038 1.00 92.44 92 GLN A O 1
ATOM 729 N N . TYR A 1 93 ? 3.984 -0.315 -17.683 1.00 95.12 93 TYR A N 1
ATOM 730 C CA . TYR A 1 93 ? 4.621 -0.765 -16.448 1.00 95.12 93 TYR A CA 1
ATOM 731 C C . TYR A 1 93 ? 5.989 -1.407 -16.719 1.00 95.12 93 TYR A C 1
ATOM 733 O O . TYR A 1 93 ? 6.960 -1.061 -16.056 1.00 95.12 93 TYR A O 1
ATOM 741 N N . ALA A 1 94 ? 6.105 -2.272 -17.736 1.00 95.62 94 ALA A N 1
ATOM 742 C CA . ALA A 1 94 ? 7.400 -2.815 -18.153 1.00 95.62 94 ALA A CA 1
ATOM 743 C C . ALA A 1 94 ? 8.371 -1.705 -18.581 1.00 95.62 94 ALA A C 1
ATOM 745 O O . ALA A 1 94 ? 9.553 -1.759 -18.253 1.00 95.62 94 ALA A O 1
ATOM 746 N N . ASP A 1 95 ? 7.883 -0.684 -19.288 1.00 94.06 95 ASP A N 1
ATOM 747 C CA . ASP A 1 95 ? 8.704 0.459 -19.693 1.00 94.06 95 ASP A CA 1
ATOM 748 C C . ASP A 1 95 ? 9.159 1.306 -18.497 1.00 94.06 95 ASP A C 1
ATOM 750 O O . ASP A 1 95 ? 10.303 1.759 -18.474 1.00 94.06 95 ASP A O 1
ATOM 754 N N . TYR A 1 96 ? 8.314 1.457 -17.473 1.00 95.06 96 TYR A N 1
ATOM 755 C CA . TYR A 1 96 ? 8.709 2.065 -16.203 1.00 95.06 96 TYR A CA 1
ATOM 756 C C . TYR A 1 96 ? 9.823 1.266 -15.512 1.00 95.06 96 TYR A C 1
ATOM 758 O O . TYR A 1 96 ? 10.860 1.837 -15.185 1.00 95.06 96 TYR A O 1
ATOM 766 N N . LEU A 1 97 ? 9.665 -0.055 -15.370 1.00 95.56 97 LEU A N 1
ATOM 767 C CA . LEU A 1 97 ? 10.687 -0.914 -14.758 1.00 95.56 97 LEU A CA 1
ATOM 768 C C . LEU A 1 97 ? 12.021 -0.877 -15.520 1.00 95.56 97 LEU A C 1
ATOM 770 O O . LEU A 1 97 ? 13.079 -0.8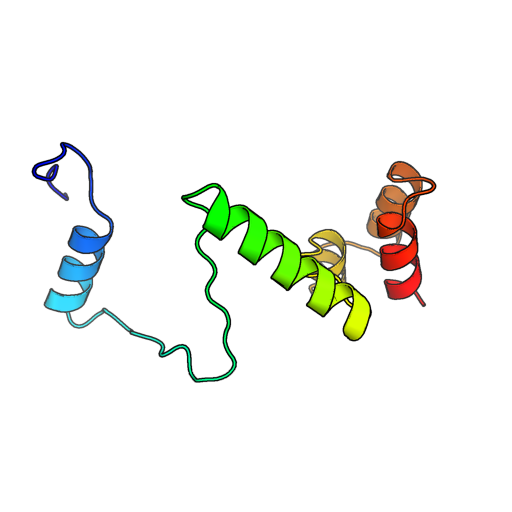28 -14.900 1.00 95.56 97 LEU A O 1
ATOM 774 N N . LYS A 1 98 ? 11.997 -0.827 -16.860 1.00 94.62 98 LYS A N 1
ATOM 775 C CA . LYS A 1 98 ? 13.217 -0.647 -17.674 1.00 94.62 98 LYS A CA 1
ATOM 776 C C . LYS A 1 98 ? 13.950 0.649 -17.346 1.00 94.62 98 LYS A C 1
ATOM 778 O O . LYS A 1 98 ? 15.170 0.691 -17.456 1.00 94.62 98 LYS A O 1
ATOM 783 N N . ASN A 1 99 ? 13.226 1.712 -16.999 1.00 92.56 99 ASN A N 1
ATOM 784 C CA . ASN A 1 99 ? 13.838 2.987 -16.640 1.00 92.56 99 ASN A CA 1
ATOM 785 C C . ASN A 1 99 ? 14.468 2.967 -15.242 1.00 92.56 99 ASN A C 1
ATOM 787 O O . ASN A 1 99 ? 15.350 3.779 -15.010 1.00 92.56 99 ASN A O 1
ATOM 791 N N . LEU A 1 100 ? 14.080 2.042 -14.354 1.00 90.50 100 LEU A N 1
ATOM 792 C CA . LEU A 1 100 ? 14.741 1.854 -13.053 1.00 90.50 100 LEU A CA 1
ATOM 793 C C . LEU A 1 100 ? 16.133 1.212 -13.175 1.00 90.50 100 LEU A C 1
ATOM 795 O O . LEU A 1 100 ? 16.952 1.348 -12.274 1.00 90.50 100 LEU A O 1
ATOM 799 N N . LEU A 1 101 ? 16.394 0.492 -14.272 1.00 86.50 101 LEU A N 1
ATOM 800 C CA . LEU A 1 101 ? 17.680 -0.162 -14.547 1.00 86.50 101 LEU A CA 1
ATOM 801 C C . LEU A 1 101 ? 18.692 0.743 -15.271 1.00 86.50 101 LEU A C 1
ATOM 803 O O . LEU A 1 101 ? 19.798 0.290 -15.568 1.00 86.50 101 LEU A O 1
ATOM 807 N N . LYS A 1 102 ? 18.303 1.974 -15.616 1.00 76.38 102 LYS A N 1
ATOM 808 C CA . LYS A 1 102 ? 19.167 2.962 -16.276 1.00 76.38 102 LYS A CA 1
ATOM 809 C C . LYS A 1 102 ? 19.802 3.884 -15.250 1.00 76.38 102 LYS A C 1
ATOM 811 O O . LYS A 1 102 ? 20.988 4.215 -15.459 1.00 76.38 102 LYS A O 1
#

Sequence (102 aa):
SIKPSARGELEITDLNRIYLEQNELNVELLGRGTAWLDTGTHKSLMAASQFVQVIEERQGLKMACLEGIGYEQGWLSVEQLNDRIQFLGKTQYADYLKNLLK